Protein AF-A0A345Z5C6-F1 (afdb_monomer_lite)

Secondary structure (DSSP, 8-state):
--------EEEEEETTEEEEEE-TT---HHHHHHHHHHS---HHHHHHHHHHHHHHHHHHHHHHHHHHHHHHHHHHHHHHHHHHHHHHHHHHHHHHHHHHHHHHHHT-

Structure (mmCIF, N/CA/C/O backbone):
data_AF-A0A345Z5C6-F1
#
_entry.id   AF-A0A345Z5C6-F1
#
loop_
_atom_site.group_PDB
_atom_site.id
_atom_site.type_symbol
_atom_site.label_atom_id
_atom_site.label_alt_id
_atom_site.label_comp_id
_atom_site.label_asym_id
_atom_site.label_entity_id
_atom_site.label_seq_id
_atom_site.pdbx_PDB_ins_code
_atom_site.Cartn_x
_atom_site.Cartn_y
_atom_site.Cartn_z
_atom_site.occupancy
_atom_site.B_iso_or_equiv
_atom_site.auth_seq_id
_atom_site.auth_comp_id
_atom_site.auth_asym_id
_atom_site.auth_atom_id
_atom_site.pdbx_PDB_model_num
ATOM 1 N N . MET A 1 1 ? 18.243 -26.784 -0.500 1.00 41.94 1 MET A N 1
ATOM 2 C CA . MET A 1 1 ? 17.375 -26.648 -1.687 1.00 41.94 1 MET A CA 1
ATOM 3 C C . MET A 1 1 ? 17.518 -25.222 -2.172 1.00 41.94 1 MET A C 1
ATOM 5 O O . MET A 1 1 ? 17.190 -24.320 -1.412 1.00 41.94 1 MET A O 1
ATOM 9 N N . GLU A 1 2 ? 18.089 -25.010 -3.357 1.00 40.09 2 GLU A N 1
ATOM 10 C CA . GLU A 1 2 ? 18.079 -23.686 -3.985 1.00 40.09 2 GLU A CA 1
ATOM 11 C C . GLU A 1 2 ? 16.633 -23.342 -4.339 1.00 40.09 2 GLU A C 1
ATOM 13 O O . GLU A 1 2 ? 15.992 -24.038 -5.123 1.00 40.09 2 GLU A O 1
ATOM 18 N N . THR A 1 3 ? 16.090 -22.301 -3.715 1.00 48.94 3 THR A N 1
ATOM 19 C CA . THR A 1 3 ? 14.798 -21.741 -4.096 1.00 48.94 3 THR A CA 1
ATOM 20 C C . THR A 1 3 ? 14.985 -20.986 -5.402 1.00 48.94 3 THR A C 1
ATOM 22 O O . THR A 1 3 ? 15.509 -19.872 -5.431 1.00 48.94 3 THR A O 1
ATOM 25 N N . THR A 1 4 ? 14.601 -21.621 -6.506 1.00 46.75 4 THR A N 1
ATOM 26 C CA . THR A 1 4 ? 14.574 -20.982 -7.820 1.00 46.75 4 THR A CA 1
ATOM 27 C C . THR A 1 4 ? 13.568 -19.836 -7.769 1.00 46.75 4 THR A C 1
ATOM 29 O O . THR A 1 4 ? 12.373 -20.069 -7.626 1.00 46.75 4 THR A O 1
ATOM 32 N N . LYS A 1 5 ? 14.054 -18.594 -7.831 1.00 50.03 5 LYS A N 1
ATOM 33 C CA . LYS A 1 5 ? 13.208 -17.395 -7.885 1.00 50.03 5 LYS A CA 1
ATOM 34 C C . LYS A 1 5 ? 12.907 -17.070 -9.339 1.00 50.03 5 LYS A C 1
ATOM 36 O O . LYS A 1 5 ? 13.836 -16.989 -10.146 1.00 50.03 5 LYS A O 1
ATOM 41 N N . GLN A 1 6 ? 11.636 -16.872 -9.666 1.00 50.00 6 GLN A N 1
ATOM 42 C CA . GLN A 1 6 ? 11.200 -16.587 -11.029 1.00 50.00 6 GLN A CA 1
ATOM 43 C C . GLN A 1 6 ? 10.761 -15.124 -11.152 1.00 50.00 6 GLN A C 1
ATOM 45 O O . GLN A 1 6 ? 10.093 -14.572 -10.279 1.00 50.00 6 GLN A O 1
ATOM 50 N N . ALA A 1 7 ? 11.158 -14.477 -12.248 1.00 54.72 7 ALA A N 1
ATOM 51 C CA . ALA A 1 7 ? 10.646 -13.168 -12.633 1.00 54.72 7 ALA A CA 1
ATOM 52 C C . ALA A 1 7 ? 9.968 -13.295 -13.995 1.00 54.72 7 ALA A C 1
ATOM 54 O O . ALA A 1 7 ? 10.601 -13.717 -14.966 1.00 54.72 7 ALA A O 1
ATOM 55 N N . LEU A 1 8 ? 8.685 -12.938 -14.057 1.00 55.69 8 LEU A N 1
ATOM 56 C CA . LEU A 1 8 ? 7.928 -12.891 -15.300 1.00 55.69 8 LEU A CA 1
ATOM 57 C C . LEU A 1 8 ? 7.910 -11.456 -15.817 1.00 55.69 8 LEU A C 1
ATOM 59 O O . LEU A 1 8 ? 7.347 -10.550 -15.197 1.00 55.69 8 LEU A O 1
ATOM 63 N N . ILE A 1 9 ? 8.532 -11.262 -16.974 1.00 58.62 9 ILE A N 1
ATOM 64 C CA . ILE A 1 9 ? 8.683 -9.952 -17.599 1.00 58.62 9 ILE A CA 1
ATOM 65 C C . ILE A 1 9 ? 7.825 -9.931 -18.851 1.00 58.62 9 ILE A C 1
ATOM 67 O O . ILE A 1 9 ? 8.003 -10.739 -19.761 1.00 58.62 9 ILE A O 1
ATOM 71 N N . LEU A 1 10 ? 6.872 -9.007 -18.866 1.00 59.72 10 LEU A N 1
ATOM 72 C CA . LEU A 1 10 ? 5.923 -8.833 -19.951 1.00 59.72 10 LEU A CA 1
ATOM 73 C C . LEU A 1 10 ? 6.427 -7.710 -20.853 1.00 59.72 10 LEU A C 1
ATOM 75 O O . LEU A 1 10 ? 6.678 -6.598 -20.387 1.00 59.72 10 LEU A O 1
ATOM 79 N N . PHE A 1 11 ? 6.551 -7.999 -22.144 1.00 60.00 11 PHE A N 1
ATOM 80 C CA . PHE A 1 11 ? 6.884 -7.017 -23.169 1.00 60.00 11 PHE A CA 1
ATOM 81 C C . PHE A 1 11 ? 5.632 -6.686 -23.967 1.00 60.00 11 PHE A C 1
ATOM 83 O O . PHE A 1 11 ? 4.889 -7.579 -24.368 1.00 60.00 11 PHE A O 1
ATOM 90 N N . GLY A 1 12 ? 5.414 -5.407 -24.244 1.00 67.38 12 GLY A N 1
ATOM 91 C CA . GLY A 1 12 ? 4.336 -4.998 -25.129 1.00 67.38 12 GLY A CA 1
ATOM 92 C C . GLY A 1 12 ? 4.485 -3.570 -25.601 1.00 67.38 12 GLY A C 1
ATOM 93 O O . GLY A 1 12 ? 5.510 -2.919 -25.401 1.00 67.38 12 GLY A O 1
ATOM 94 N N . VAL A 1 13 ? 3.447 -3.097 -26.276 1.00 63.19 13 VAL A N 1
ATOM 95 C CA . VAL A 1 13 ? 3.402 -1.759 -26.852 1.00 63.19 13 VAL A CA 1
ATOM 96 C C . VAL A 1 13 ? 2.194 -1.045 -26.280 1.00 63.19 13 VAL A C 1
ATOM 98 O O . VAL A 1 13 ? 1.069 -1.518 -26.400 1.00 63.19 13 VAL A O 1
ATOM 101 N N . GLU A 1 14 ? 2.429 0.107 -25.667 1.00 70.50 14 GLU A N 1
ATOM 102 C CA . GLU A 1 14 ? 1.373 1.003 -25.212 1.00 70.50 14 GLU A CA 1
ATOM 103 C C . GLU A 1 14 ? 1.624 2.364 -25.861 1.00 70.50 14 GLU A C 1
ATOM 105 O O . GLU A 1 14 ? 2.726 2.909 -25.774 1.00 70.50 14 GLU A O 1
ATOM 110 N N . ASN A 1 15 ? 0.626 2.907 -26.563 1.00 74.69 15 ASN A N 1
ATOM 111 C CA . ASN A 1 15 ? 0.737 4.184 -27.278 1.00 74.69 15 ASN A CA 1
ATOM 112 C C . ASN A 1 15 ? 1.927 4.247 -28.265 1.00 74.69 15 ASN A C 1
ATOM 114 O O . ASN A 1 15 ? 2.680 5.222 -28.271 1.00 74.69 15 ASN A O 1
ATOM 118 N N . ASN A 1 16 ? 2.126 3.198 -29.075 1.00 65.31 16 ASN A N 1
ATOM 119 C CA . ASN A 1 16 ? 3.254 3.053 -30.014 1.00 65.31 16 ASN A CA 1
ATOM 120 C C . ASN A 1 16 ? 4.650 3.124 -29.372 1.00 65.31 16 ASN A C 1
ATOM 122 O O . ASN A 1 16 ? 5.642 3.377 -30.057 1.00 65.31 16 ASN A O 1
ATOM 126 N N . LYS A 1 17 ? 4.756 2.892 -28.061 1.00 48.72 17 LYS A N 1
ATOM 127 C CA . LYS A 1 17 ? 6.036 2.850 -27.354 1.00 48.72 17 LYS A CA 1
ATOM 128 C C . LYS A 1 17 ? 6.244 1.479 -26.713 1.00 48.72 17 LYS A C 1
ATOM 130 O O . LYS A 1 17 ? 5.308 0.966 -26.096 1.00 48.72 17 LYS A O 1
ATOM 135 N N . PRO A 1 18 ? 7.452 0.894 -26.825 1.00 56.91 18 PRO A N 1
ATOM 136 C CA . PRO A 1 18 ? 7.794 -0.315 -26.092 1.00 56.91 18 PRO A CA 1
ATOM 137 C C . PRO A 1 18 ? 7.631 -0.072 -24.595 1.00 56.91 18 PRO A C 1
ATOM 139 O O . PRO A 1 18 ? 8.158 0.908 -24.057 1.00 56.91 18 PRO A O 1
ATOM 142 N N . LYS A 1 19 ? 6.897 -0.962 -23.936 1.00 60.16 19 LYS A N 1
ATOM 143 C CA . LYS A 1 19 ? 6.667 -0.940 -22.501 1.00 60.16 19 LYS A CA 1
ATOM 144 C C . LYS A 1 19 ? 6.948 -2.318 -21.924 1.00 60.16 19 LYS A C 1
ATOM 146 O O . LYS A 1 19 ? 6.716 -3.345 -22.562 1.00 60.16 19 LYS A O 1
ATOM 151 N N . ILE A 1 20 ? 7.511 -2.304 -20.726 1.00 63.06 20 ILE A N 1
ATOM 152 C CA . ILE A 1 20 ? 7.895 -3.498 -19.988 1.00 63.06 20 ILE A CA 1
ATOM 153 C C . ILE A 1 20 ? 7.159 -3.442 -18.658 1.00 63.06 20 ILE A C 1
ATOM 155 O O . ILE A 1 20 ? 7.181 -2.413 -17.978 1.00 63.06 20 ILE A O 1
ATOM 159 N N . TRP A 1 21 ? 6.508 -4.541 -18.302 1.00 66.44 21 TRP A N 1
ATOM 160 C CA . TRP A 1 21 ? 5.850 -4.710 -17.014 1.00 66.44 21 TRP A CA 1
ATOM 161 C C . TRP A 1 21 ? 6.429 -5.918 -16.292 1.00 66.44 21 TRP A C 1
ATOM 163 O O . TRP A 1 21 ? 6.947 -6.851 -16.909 1.00 66.44 21 TRP A O 1
ATOM 173 N N . LEU A 1 22 ? 6.298 -5.905 -14.972 1.00 61.84 22 LEU A N 1
ATOM 174 C CA . LEU A 1 22 ? 6.477 -7.093 -14.154 1.00 61.84 22 LEU A CA 1
ATOM 175 C C . LEU A 1 22 ? 5.122 -7.724 -13.919 1.00 61.84 22 LEU A C 1
ATOM 177 O O . LEU A 1 22 ? 4.181 -7.021 -13.546 1.00 61.84 22 LEU A O 1
ATOM 181 N N . SER A 1 23 ? 5.035 -9.034 -14.144 1.00 63.88 23 SER A N 1
ATOM 182 C CA . SER A 1 23 ? 3.862 -9.764 -13.686 1.00 63.88 23 SER A CA 1
ATOM 183 C C . SER A 1 23 ? 3.808 -9.698 -12.166 1.00 63.88 23 SER A C 1
ATOM 185 O O . SER A 1 23 ? 4.845 -9.800 -11.501 1.00 63.88 23 SER A O 1
ATOM 187 N N . ASN A 1 24 ? 2.594 -9.585 -11.635 1.00 60.91 24 ASN A N 1
ATOM 188 C CA . ASN A 1 24 ? 2.325 -9.633 -10.199 1.00 60.91 24 ASN A CA 1
ATOM 189 C C . ASN A 1 24 ? 2.773 -10.963 -9.560 1.00 60.91 24 ASN A C 1
ATOM 191 O O . ASN A 1 24 ? 2.898 -11.033 -8.344 1.00 60.91 24 ASN A O 1
ATOM 195 N N . ASP A 1 25 ? 3.073 -11.976 -10.378 1.00 64.75 25 ASP A N 1
ATOM 196 C CA . ASP A 1 25 ? 3.564 -13.297 -9.971 1.00 64.75 25 ASP A CA 1
ATOM 197 C C . ASP A 1 25 ? 5.106 -13.383 -9.862 1.00 64.75 25 ASP A C 1
ATOM 199 O O . ASP A 1 25 ? 5.666 -14.475 -9.895 1.00 64.75 25 ASP A O 1
ATOM 203 N N . SER A 1 26 ? 5.824 -12.251 -9.811 1.00 60.56 26 SER A N 1
ATOM 204 C CA . SER A 1 26 ? 7.302 -12.219 -9.783 1.00 60.56 26 SER A CA 1
ATOM 205 C C . SER A 1 26 ? 7.874 -12.026 -8.374 1.00 60.56 26 SER A C 1
ATOM 207 O O . SER A 1 26 ? 7.415 -11.160 -7.632 1.00 60.56 26 SER A O 1
ATOM 209 N N . ASP A 1 27 ? 8.951 -12.752 -8.042 1.00 58.25 27 ASP A N 1
ATOM 210 C CA . ASP A 1 27 ? 9.389 -12.914 -6.645 1.00 58.25 27 ASP A CA 1
ATOM 211 C C . ASP A 1 27 ? 10.237 -11.783 -6.018 1.00 58.25 27 ASP A C 1
ATOM 213 O O . ASP A 1 27 ? 10.208 -11.654 -4.796 1.00 58.25 27 ASP A O 1
ATOM 217 N N . SER A 1 28 ? 11.016 -10.953 -6.738 1.00 55.88 28 SER A N 1
ATOM 218 C CA . SER A 1 28 ? 11.650 -9.752 -6.128 1.00 55.88 28 SER A CA 1
ATOM 219 C C . SER A 1 28 ? 12.409 -8.827 -7.098 1.00 55.88 28 SER A C 1
ATOM 221 O O . SER A 1 28 ? 12.825 -9.215 -8.192 1.00 55.88 28 SER A O 1
ATOM 223 N N . ASN A 1 29 ? 12.699 -7.610 -6.609 1.00 53.25 29 ASN A N 1
ATOM 224 C CA . ASN A 1 29 ? 13.508 -6.550 -7.232 1.00 53.25 29 ASN A CA 1
ATOM 225 C C . ASN A 1 29 ? 14.905 -6.978 -7.736 1.00 53.25 29 ASN A C 1
ATOM 227 O O . ASN A 1 29 ? 15.464 -6.362 -8.643 1.00 53.25 29 ASN A O 1
ATOM 231 N N . THR A 1 30 ? 15.496 -8.021 -7.152 1.00 56.06 30 THR A N 1
ATOM 232 C CA . THR A 1 30 ? 16.881 -8.437 -7.431 1.00 56.06 30 THR A CA 1
ATOM 233 C C . THR A 1 30 ? 17.015 -9.124 -8.796 1.00 56.06 30 THR A C 1
ATOM 235 O O . THR A 1 30 ? 18.036 -8.984 -9.467 1.00 56.06 30 THR A O 1
ATOM 238 N N . ALA A 1 31 ? 15.965 -9.812 -9.255 1.00 53.16 31 ALA A N 1
ATOM 239 C CA . ALA A 1 31 ? 15.950 -10.494 -10.551 1.00 53.16 31 ALA A CA 1
ATOM 240 C C . ALA A 1 31 ? 15.817 -9.518 -11.737 1.00 53.16 31 ALA A C 1
ATOM 242 O O . ALA A 1 31 ? 16.371 -9.756 -12.810 1.00 53.16 31 ALA A O 1
ATOM 243 N N . ILE A 1 32 ? 15.146 -8.382 -11.523 1.00 53.84 32 ILE A N 1
ATOM 244 C CA . ILE A 1 32 ? 14.991 -7.302 -12.509 1.00 53.84 32 ILE A CA 1
ATOM 245 C C . ILE A 1 32 ? 16.352 -6.695 -12.859 1.00 53.84 32 ILE A C 1
ATOM 247 O O . ILE A 1 32 ? 16.679 -6.540 -14.035 1.00 53.84 32 ILE A O 1
ATOM 251 N N . MET A 1 33 ? 17.164 -6.390 -11.841 1.00 55.06 33 MET A N 1
ATOM 252 C CA . MET A 1 33 ? 18.493 -5.798 -12.032 1.00 55.06 33 MET A CA 1
ATOM 253 C C . MET A 1 33 ? 19.434 -6.740 -12.794 1.00 55.06 33 MET A C 1
ATOM 255 O O . MET A 1 33 ? 20.098 -6.308 -13.733 1.00 55.06 33 MET A O 1
ATOM 259 N N . SER A 1 34 ? 19.399 -8.041 -12.483 1.00 56.47 34 SER A N 1
ATOM 260 C CA . SER A 1 34 ? 20.167 -9.062 -13.211 1.00 56.47 34 SER A CA 1
ATOM 261 C C . SER A 1 34 ? 19.796 -9.149 -14.702 1.00 56.47 34 SER A C 1
ATOM 263 O O . SER A 1 34 ? 20.661 -9.389 -15.546 1.00 56.47 34 SER A O 1
ATOM 265 N N . LEU A 1 35 ? 18.526 -8.932 -15.064 1.00 54.91 35 LEU A N 1
ATOM 266 C CA . LEU A 1 35 ? 18.107 -8.908 -16.468 1.00 54.91 35 LEU A CA 1
ATOM 267 C C . LEU A 1 35 ? 18.578 -7.634 -17.190 1.00 54.91 35 LEU A C 1
ATOM 269 O O . LEU A 1 35 ? 19.0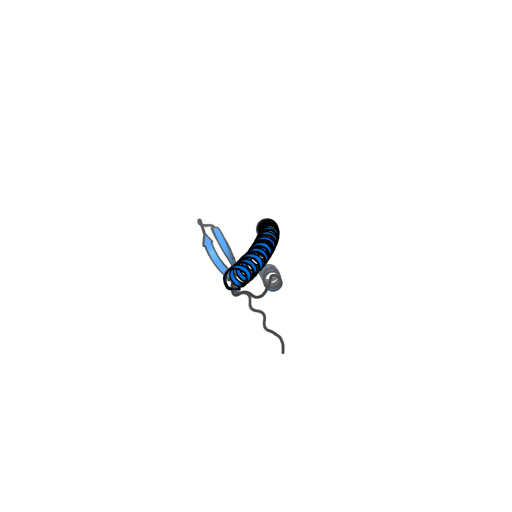41 -7.717 -18.326 1.00 54.91 35 LEU A O 1
ATOM 273 N N . PHE A 1 36 ? 18.496 -6.463 -16.552 1.00 55.03 36 PHE A N 1
ATOM 274 C CA . PHE A 1 36 ? 18.992 -5.209 -17.138 1.00 55.03 36 PHE A CA 1
ATOM 275 C C . PHE A 1 36 ? 20.498 -5.237 -17.427 1.00 55.03 36 PHE A C 1
ATOM 277 O O . PHE A 1 36 ? 20.958 -4.587 -18.367 1.00 55.03 36 PHE A O 1
ATOM 284 N N . GLU A 1 37 ? 21.262 -6.000 -16.646 1.00 56.31 37 GLU A N 1
ATOM 285 C CA . GLU A 1 37 ? 22.679 -6.259 -16.904 1.00 56.31 37 GLU A CA 1
ATOM 286 C C . GLU A 1 37 ? 22.895 -7.169 -18.121 1.00 56.31 37 GLU A C 1
ATOM 288 O O . GLU A 1 37 ? 23.817 -6.927 -18.899 1.00 56.31 37 GLU A O 1
ATOM 293 N N . LYS A 1 38 ? 22.020 -8.166 -18.325 1.00 53.00 38 LYS A N 1
ATOM 294 C CA . LYS A 1 38 ? 22.057 -9.101 -19.467 1.00 53.00 38 LYS A CA 1
ATOM 295 C C . LYS A 1 38 ? 21.530 -8.507 -20.772 1.00 53.00 38 LYS A C 1
ATOM 297 O O . LYS A 1 38 ? 21.922 -8.952 -21.848 1.00 53.00 38 LYS A O 1
ATOM 302 N N . LEU A 1 39 ? 20.638 -7.523 -20.701 1.00 50.09 39 LEU A N 1
ATOM 303 C CA . LEU A 1 39 ? 20.185 -6.795 -21.876 1.00 50.09 39 LEU A CA 1
ATOM 304 C C . LEU A 1 39 ? 21.301 -5.843 -22.325 1.00 50.09 39 LEU A C 1
ATOM 306 O O . LEU A 1 39 ? 21.731 -4.956 -21.583 1.00 50.09 39 LEU A O 1
ATOM 310 N N . ASN A 1 40 ? 21.760 -6.020 -23.566 1.00 55.44 40 ASN A N 1
ATOM 311 C CA . ASN A 1 40 ? 22.825 -5.236 -24.201 1.00 55.44 40 ASN A CA 1
ATOM 312 C C . ASN A 1 40 ? 22.334 -3.826 -24.604 1.00 55.44 40 ASN A C 1
ATOM 314 O O . ASN A 1 40 ? 22.526 -3.364 -25.724 1.00 55.44 40 ASN A O 1
ATOM 318 N N . LEU A 1 41 ? 21.613 -3.177 -23.689 1.00 60.00 41 LEU A N 1
ATOM 319 C CA . LEU A 1 4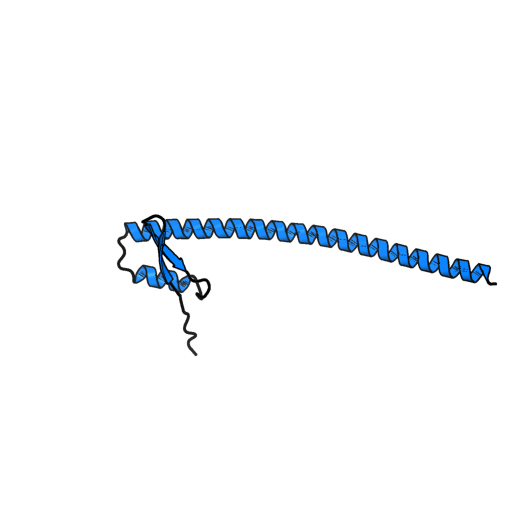1 ? 21.031 -1.852 -23.835 1.00 60.00 41 LEU A CA 1
ATOM 320 C C . LEU A 1 41 ? 22.140 -0.811 -23.849 1.00 60.00 41 LEU A C 1
ATOM 322 O O . LEU A 1 41 ? 23.085 -0.877 -23.052 1.00 60.00 41 LEU A O 1
ATOM 326 N N . SER A 1 42 ? 21.980 0.189 -24.706 1.00 61.47 42 SER A N 1
ATOM 327 C CA . SER A 1 42 ? 22.862 1.347 -24.707 1.00 61.47 42 SER A CA 1
ATOM 328 C C 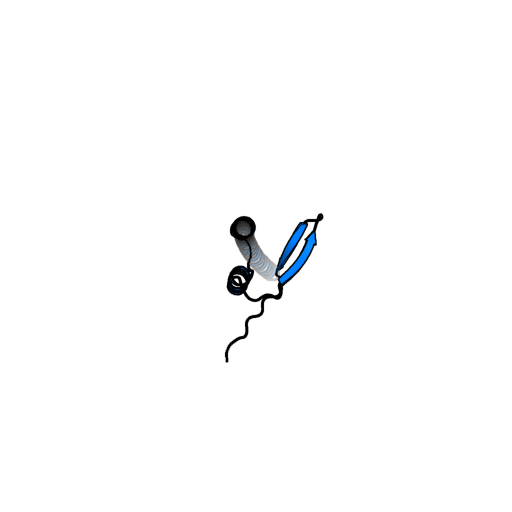. SER A 1 42 ? 22.822 2.060 -23.349 1.00 61.47 42 SER A C 1
ATOM 330 O O . SER A 1 42 ? 21.847 1.987 -22.593 1.00 61.47 42 SER A O 1
ATOM 332 N N . ILE A 1 43 ? 23.888 2.796 -23.027 1.00 63.69 43 ILE A N 1
ATOM 333 C CA . ILE A 1 43 ? 23.991 3.565 -21.775 1.00 63.69 43 ILE A CA 1
ATOM 334 C C . ILE A 1 43 ? 22.801 4.531 -21.620 1.00 63.69 43 ILE A C 1
ATOM 336 O O . ILE A 1 43 ? 22.265 4.676 -20.521 1.00 63.69 43 ILE A O 1
ATOM 340 N N . ALA A 1 44 ? 22.336 5.127 -22.722 1.00 69.38 44 ALA A N 1
ATOM 341 C CA . ALA A 1 44 ? 21.181 6.022 -22.736 1.00 69.38 44 ALA A CA 1
ATOM 342 C C . ALA A 1 44 ? 19.876 5.305 -22.351 1.00 69.38 44 ALA A C 1
ATOM 344 O O . ALA A 1 44 ? 19.068 5.838 -21.587 1.00 69.38 44 ALA A O 1
ATOM 345 N N . GLU A 1 45 ? 19.678 4.075 -22.826 1.00 59.56 45 GLU A N 1
ATOM 346 C CA . GLU A 1 45 ? 18.509 3.267 -22.481 1.00 59.56 45 GLU A CA 1
ATOM 347 C C . GLU A 1 45 ? 18.560 2.825 -21.019 1.00 59.56 45 GLU A C 1
ATOM 349 O O . GLU A 1 45 ? 17.576 3.002 -20.303 1.00 59.56 45 GLU A O 1
ATOM 354 N N . LYS A 1 46 ? 19.716 2.355 -20.530 1.00 60.72 46 LYS A N 1
ATOM 355 C CA . LYS A 1 46 ? 19.904 1.997 -19.111 1.00 60.72 46 LYS A CA 1
ATOM 356 C C . LYS A 1 46 ? 19.626 3.181 -18.180 1.00 60.72 46 LYS A C 1
ATOM 358 O O . LYS A 1 46 ? 18.939 3.028 -17.172 1.00 60.72 46 LYS A O 1
ATOM 363 N N . GLN A 1 47 ? 20.092 4.381 -18.530 1.00 69.69 47 GLN A N 1
ATOM 364 C CA . GLN A 1 47 ? 19.814 5.603 -17.767 1.00 69.69 47 GLN A CA 1
ATOM 365 C C . GLN A 1 47 ? 18.331 5.990 -17.796 1.00 69.69 47 GLN A C 1
ATOM 367 O O . GLN A 1 47 ? 17.771 6.370 -16.764 1.00 69.69 47 GLN A O 1
ATOM 372 N N . ARG A 1 48 ? 17.673 5.867 -18.955 1.00 73.00 48 ARG A N 1
ATOM 373 C CA . ARG A 1 48 ? 16.235 6.125 -19.083 1.00 73.00 48 ARG A CA 1
ATOM 374 C C . ARG A 1 48 ? 15.418 5.148 -18.234 1.00 73.00 48 ARG A C 1
ATOM 376 O O . ARG A 1 48 ? 14.544 5.598 -17.495 1.00 73.00 48 ARG A O 1
ATOM 383 N N . TYR A 1 49 ? 15.738 3.855 -18.276 1.00 64.69 49 TYR A N 1
ATOM 384 C CA . TYR A 1 49 ? 15.066 2.837 -17.467 1.00 64.69 49 TYR A CA 1
ATOM 385 C C . TYR A 1 49 ? 15.284 3.049 -15.970 1.00 64.69 49 TYR A C 1
ATOM 387 O O . TYR A 1 49 ? 14.312 3.042 -15.220 1.00 64.69 49 TYR A O 1
ATOM 395 N N . ASN A 1 50 ? 16.511 3.346 -15.533 1.00 67.94 50 ASN A N 1
ATOM 396 C CA . ASN A 1 50 ? 16.779 3.671 -14.129 1.00 67.94 50 ASN A CA 1
ATOM 397 C C . ASN A 1 50 ? 15.977 4.892 -13.655 1.00 67.94 50 ASN A C 1
ATOM 399 O O . ASN A 1 50 ? 15.428 4.891 -12.553 1.00 67.94 50 ASN A O 1
ATOM 403 N N . LYS A 1 51 ? 15.844 5.924 -14.496 1.00 74.12 51 LYS A N 1
ATOM 404 C CA . LYS A 1 51 ? 15.049 7.115 -14.172 1.00 74.12 51 LYS A CA 1
ATOM 405 C C . LYS A 1 51 ? 13.552 6.811 -14.071 1.00 74.12 51 LYS A C 1
ATOM 407 O O . LYS A 1 51 ? 12.886 7.361 -13.195 1.00 74.12 51 LYS A O 1
ATOM 412 N N . GLU A 1 52 ? 13.012 5.970 -14.951 1.00 70.38 52 GLU A N 1
ATOM 413 C CA . GLU A 1 52 ? 11.604 5.556 -14.892 1.00 70.38 52 GLU A CA 1
ATOM 414 C C . GLU A 1 52 ? 11.327 4.631 -13.699 1.00 70.38 52 GLU A C 1
ATOM 416 O O . GLU A 1 52 ? 10.370 4.872 -12.961 1.00 70.38 52 GLU A O 1
ATOM 421 N N . ALA A 1 53 ? 12.209 3.666 -13.427 1.00 63.62 53 ALA A N 1
ATOM 422 C CA . ALA A 1 53 ? 12.127 2.796 -12.256 1.00 63.62 53 ALA A CA 1
ATOM 423 C C . ALA A 1 53 ? 12.153 3.603 -10.948 1.00 63.62 53 ALA A C 1
ATOM 425 O O . ALA A 1 53 ? 11.299 3.418 -10.085 1.00 63.62 53 ALA A O 1
ATOM 426 N N . HIS A 1 54 ? 13.060 4.575 -10.820 1.00 65.88 54 HIS A N 1
ATOM 427 C CA . HIS A 1 54 ? 13.157 5.395 -9.612 1.00 65.88 54 HIS A CA 1
ATOM 428 C C . HIS A 1 54 ? 11.924 6.296 -9.399 1.00 65.88 54 HIS A C 1
ATOM 430 O O . HIS A 1 54 ? 11.498 6.518 -8.266 1.00 65.88 54 HIS A O 1
ATOM 436 N N . LYS A 1 55 ? 11.303 6.788 -10.483 1.00 70.81 55 LYS A N 1
ATOM 437 C CA . LYS A 1 55 ? 10.028 7.523 -10.407 1.00 70.81 55 LYS A CA 1
ATOM 438 C C . LYS A 1 55 ? 8.877 6.632 -9.944 1.00 70.81 55 LYS A C 1
ATOM 440 O O . LYS A 1 55 ? 8.071 7.077 -9.130 1.00 70.81 55 LYS A O 1
ATOM 445 N N . LEU A 1 56 ? 8.801 5.402 -10.452 1.00 64.12 56 LEU A N 1
ATOM 446 C CA . LEU A 1 56 ? 7.788 4.428 -10.043 1.00 64.12 56 LEU A CA 1
ATOM 447 C C . LEU A 1 56 ? 7.927 4.076 -8.560 1.00 64.12 56 LEU A C 1
ATOM 449 O O . LEU A 1 56 ? 6.932 4.123 -7.840 1.00 64.12 56 LEU A O 1
ATOM 453 N N . VAL A 1 57 ? 9.155 3.821 -8.094 1.00 60.81 57 VAL A N 1
ATOM 454 C CA . VAL A 1 57 ? 9.445 3.529 -6.681 1.00 60.81 57 VAL A CA 1
ATOM 455 C C . VAL A 1 57 ? 9.027 4.692 -5.780 1.00 60.81 57 VAL A C 1
ATOM 457 O O . VAL A 1 57 ? 8.230 4.481 -4.872 1.00 60.81 57 VAL A O 1
ATOM 460 N N . LYS A 1 58 ? 9.441 5.933 -6.078 1.00 61.88 58 LYS A N 1
ATOM 461 C CA . LYS A 1 58 ? 9.020 7.113 -5.294 1.00 61.88 58 LYS A CA 1
ATOM 462 C C . LYS A 1 58 ? 7.505 7.319 -5.288 1.00 61.88 58 LYS A C 1
ATOM 464 O O . LYS A 1 58 ? 6.928 7.696 -4.270 1.00 61.88 58 LYS A O 1
ATOM 469 N N . GLY A 1 59 ? 6.847 7.084 -6.424 1.00 59.28 59 GLY A N 1
ATOM 470 C CA . GLY A 1 59 ? 5.390 7.165 -6.520 1.00 59.28 59 GLY A CA 1
ATOM 471 C C . GLY A 1 59 ? 4.683 6.106 -5.670 1.00 59.28 59 GLY A C 1
ATOM 472 O O . GLY A 1 59 ? 3.622 6.381 -5.110 1.00 59.28 59 GLY A O 1
ATOM 473 N N . PHE A 1 60 ? 5.270 4.914 -5.550 1.00 56.44 60 PHE A N 1
ATOM 474 C CA . PHE A 1 60 ? 4.759 3.841 -4.704 1.00 56.44 60 PHE A CA 1
ATOM 475 C C . PHE A 1 60 ? 4.997 4.127 -3.217 1.00 56.44 60 PHE A C 1
ATOM 477 O O . PHE A 1 60 ? 4.051 4.052 -2.439 1.00 56.44 60 PHE A O 1
ATOM 484 N N . GLU A 1 61 ? 6.205 4.555 -2.835 1.00 57.66 61 GLU A N 1
ATOM 485 C CA . GLU A 1 61 ? 6.535 4.979 -1.465 1.00 57.66 61 GLU A CA 1
ATOM 486 C C . GLU A 1 61 ? 5.572 6.062 -0.965 1.00 57.66 61 GLU A C 1
ATOM 488 O O . GLU A 1 61 ? 5.017 5.940 0.124 1.00 57.66 61 GLU A O 1
ATOM 493 N N . PHE A 1 62 ? 5.275 7.070 -1.793 1.00 59.59 62 PHE A N 1
ATOM 494 C CA . PHE A 1 62 ? 4.330 8.127 -1.430 1.00 59.59 62 PHE A CA 1
ATOM 495 C C . PHE A 1 62 ? 2.905 7.599 -1.193 1.00 59.59 62 PHE A C 1
ATOM 497 O O . PHE A 1 62 ? 2.239 8.002 -0.238 1.00 59.59 62 PHE A O 1
ATOM 504 N N . LYS A 1 63 ? 2.428 6.674 -2.039 1.00 62.12 63 LYS A N 1
ATOM 505 C CA . LYS A 1 63 ? 1.109 6.041 -1.865 1.00 62.12 63 LYS A CA 1
ATOM 506 C C . LYS A 1 63 ? 1.056 5.183 -0.602 1.00 62.12 63 LYS A C 1
ATOM 508 O O . LYS A 1 63 ? 0.059 5.239 0.112 1.00 62.12 63 LYS A O 1
ATOM 513 N N . VAL A 1 64 ? 2.119 4.434 -0.311 1.00 60.47 64 VAL A N 1
ATOM 514 C CA . VAL A 1 64 ? 2.227 3.615 0.904 1.00 60.47 64 VAL A CA 1
ATOM 515 C C . VAL A 1 64 ? 2.266 4.498 2.151 1.00 60.47 64 VAL A C 1
ATOM 517 O O . VAL A 1 64 ? 1.531 4.220 3.093 1.00 60.47 64 VAL A O 1
ATOM 520 N N . SER A 1 65 ? 3.022 5.602 2.155 1.00 63.84 65 SER A N 1
ATOM 521 C CA . SER A 1 65 ? 3.030 6.547 3.281 1.00 63.84 65 SER A CA 1
ATOM 522 C C . SER A 1 65 ? 1.664 7.188 3.519 1.00 63.84 65 SER A C 1
ATOM 524 O O . SER A 1 65 ? 1.233 7.283 4.666 1.00 63.84 65 SER A O 1
ATOM 526 N N . LYS A 1 66 ? 0.952 7.589 2.457 1.00 72.69 66 LYS A N 1
ATOM 527 C CA . LYS A 1 66 ? -0.401 8.145 2.593 1.00 72.69 66 LYS A CA 1
ATOM 528 C C . LYS A 1 66 ? -1.385 7.108 3.146 1.00 72.69 66 LYS A C 1
ATOM 530 O O . LYS A 1 66 ? -2.106 7.406 4.091 1.00 72.69 66 LYS A O 1
ATOM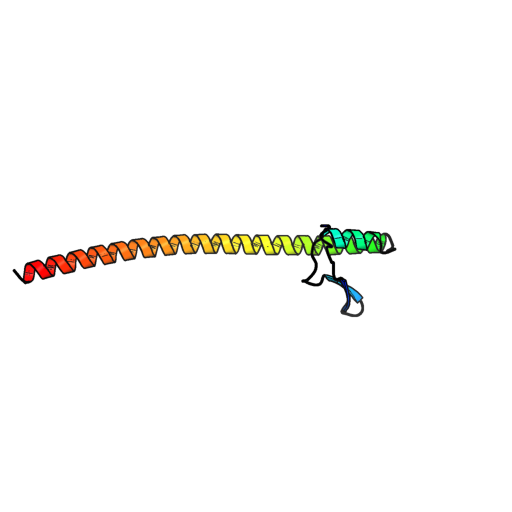 535 N N . CYS A 1 67 ? -1.349 5.887 2.616 1.00 74.19 67 CYS A N 1
ATOM 536 C CA . CYS A 1 67 ? -2.154 4.769 3.110 1.00 74.19 67 CYS A CA 1
ATOM 537 C C . CYS A 1 67 ? -1.845 4.458 4.586 1.00 7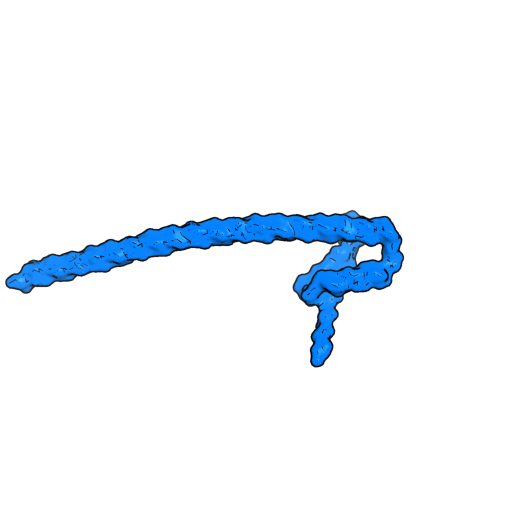4.19 67 CYS A C 1
ATOM 539 O O . CYS A 1 67 ? -2.755 4.287 5.389 1.00 74.19 67 CYS A O 1
ATOM 541 N N . SER A 1 68 ? -0.567 4.466 4.977 1.00 76.00 68 SER A N 1
ATOM 542 C CA . SER A 1 68 ? -0.153 4.257 6.369 1.00 76.00 68 SER A CA 1
ATOM 543 C C . SER A 1 68 ? -0.712 5.328 7.307 1.00 76.00 68 SER A C 1
ATOM 545 O O . SER A 1 68 ? -1.169 4.994 8.397 1.00 76.00 68 SER A O 1
ATOM 547 N N . ALA A 1 69 ? -0.701 6.599 6.894 1.00 78.88 69 ALA A N 1
ATOM 548 C CA . ALA A 1 69 ? -1.259 7.691 7.688 1.00 78.88 69 ALA A CA 1
ATOM 549 C C . ALA A 1 69 ? -2.789 7.580 7.827 1.00 78.88 69 ALA A C 1
ATOM 551 O O . ALA A 1 69 ? -3.327 7.788 8.913 1.00 78.88 69 ALA A O 1
ATOM 552 N N . GLU A 1 70 ? -3.485 7.202 6.750 1.00 83.81 70 GLU A N 1
ATOM 553 C CA . GLU A 1 70 ? -4.934 6.962 6.763 1.00 83.81 70 GLU A CA 1
ATOM 554 C C . GLU A 1 70 ? -5.306 5.780 7.677 1.00 83.81 70 GLU A C 1
ATOM 556 O O . GLU A 1 70 ? -6.248 5.884 8.463 1.00 83.81 70 GLU A O 1
ATOM 561 N N . ILE A 1 71 ? -4.530 4.688 7.649 1.00 82.50 71 ILE A N 1
ATOM 562 C CA . ILE A 1 71 ? -4.707 3.541 8.553 1.00 82.50 71 ILE A CA 1
ATOM 563 C C . ILE A 1 71 ? -4.479 3.952 10.012 1.00 82.50 71 ILE A C 1
ATOM 565 O O . ILE A 1 71 ? -5.290 3.614 10.874 1.00 82.50 71 ILE A O 1
ATOM 569 N N . GLU A 1 72 ? -3.407 4.693 10.306 1.00 85.19 72 GLU A N 1
ATOM 570 C CA . GLU A 1 72 ? -3.116 5.156 11.668 1.00 85.19 72 GLU A CA 1
ATOM 571 C C . GLU A 1 72 ? -4.236 6.067 12.200 1.00 85.19 72 GLU A C 1
ATOM 573 O O . GLU A 1 72 ? -4.641 5.966 13.362 1.00 85.19 72 GLU A O 1
ATOM 578 N N . GLN A 1 73 ? -4.785 6.932 11.345 1.00 87.31 73 GLN A N 1
ATOM 579 C CA . GLN A 1 73 ? -5.907 7.790 11.706 1.00 87.31 73 GLN A CA 1
ATOM 580 C C . GLN A 1 73 ? -7.187 6.984 11.971 1.00 87.31 73 GLN A C 1
ATOM 582 O O . GLN A 1 73 ? -7.813 7.173 13.017 1.00 87.31 73 GLN A O 1
ATOM 587 N N . ALA A 1 74 ? -7.526 6.025 11.106 1.00 85.81 74 ALA A N 1
ATOM 588 C CA . ALA A 1 74 ? -8.671 5.138 11.312 1.00 85.81 74 ALA A CA 1
ATOM 589 C C . ALA A 1 74 ? -8.544 4.313 12.609 1.00 85.81 74 ALA A C 1
ATOM 591 O O . ALA A 1 74 ? -9.520 4.134 13.341 1.00 85.81 74 ALA A O 1
ATOM 592 N N . GLN A 1 75 ? -7.334 3.859 12.951 1.00 87.19 75 GLN A N 1
ATOM 593 C CA . GLN A 1 75 ? -7.067 3.157 14.211 1.00 87.19 75 GLN A CA 1
ATOM 594 C C . GLN A 1 75 ? -7.297 4.051 15.438 1.00 87.19 75 GLN A C 1
ATOM 596 O O . GLN A 1 75 ? -7.890 3.603 16.424 1.00 87.19 75 GLN A O 1
ATOM 601 N N . LYS A 1 76 ? -6.876 5.323 15.386 1.00 91.19 76 LYS A N 1
ATOM 602 C CA . LYS A 1 76 ? -7.135 6.298 16.462 1.00 91.19 76 LYS A CA 1
ATOM 603 C C . LYS A 1 76 ? -8.632 6.547 16.643 1.00 91.19 76 LYS A C 1
ATOM 605 O O . LYS A 1 76 ? -9.116 6.553 17.776 1.00 91.19 76 LYS A O 1
ATOM 610 N N . GLU A 1 77 ? -9.374 6.698 15.549 1.00 93.38 77 GLU A N 1
ATOM 611 C CA . GLU A 1 77 ? -10.830 6.878 15.580 1.00 93.38 77 GLU A CA 1
ATOM 612 C C . GLU A 1 77 ? -11.546 5.650 16.162 1.00 93.38 77 GLU A C 1
ATOM 614 O O . GLU A 1 77 ? -12.382 5.792 17.061 1.00 93.38 77 GLU A O 1
ATOM 619 N N . MET A 1 78 ? -11.156 4.438 15.749 1.00 91.75 78 MET A N 1
ATOM 620 C CA . MET A 1 78 ? -11.665 3.193 16.335 1.00 91.75 78 MET A CA 1
ATOM 621 C C . MET A 1 78 ? -11.395 3.099 17.839 1.00 91.75 78 MET A C 1
ATOM 623 O O . MET A 1 78 ? -12.281 2.707 18.597 1.00 91.75 78 MET A O 1
ATOM 627 N N . ALA A 1 79 ? -10.201 3.479 18.299 1.00 92.38 7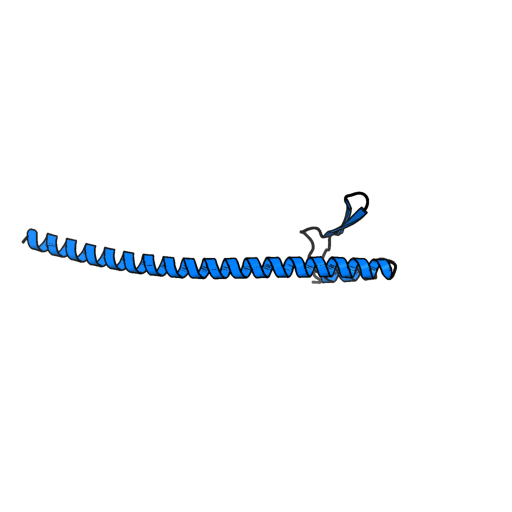9 ALA A N 1
ATOM 628 C CA . ALA A 1 79 ? -9.866 3.444 19.722 1.00 92.38 79 ALA A CA 1
ATOM 629 C C . ALA A 1 79 ? -10.751 4.394 20.552 1.00 92.38 79 ALA A C 1
ATOM 631 O O . ALA A 1 79 ? -11.169 4.050 21.661 1.00 92.38 79 ALA A O 1
ATOM 632 N N . ILE A 1 80 ? -11.075 5.575 20.013 1.00 94.75 80 ILE A N 1
ATOM 633 C CA . ILE A 1 80 ? -11.998 6.527 20.648 1.00 94.75 80 ILE A CA 1
ATOM 634 C C . ILE A 1 80 ? -13.415 5.946 20.701 1.00 94.75 80 ILE A C 1
ATOM 636 O O . ILE A 1 80 ? -14.067 6.014 21.745 1.00 94.75 80 ILE A O 1
ATOM 640 N N . LEU A 1 81 ? -13.887 5.358 19.600 1.00 94.31 81 LEU A N 1
ATOM 641 C CA . LEU A 1 81 ? -15.206 4.726 19.531 1.00 94.31 81 LEU A CA 1
ATOM 642 C C . LEU A 1 81 ? -15.333 3.558 20.517 1.00 94.31 81 LEU A C 1
ATOM 644 O O . LEU A 1 81 ? -16.313 3.498 21.256 1.00 94.31 81 LEU A O 1
ATOM 648 N N . HIS A 1 82 ? -14.324 2.689 20.612 1.00 93.38 82 HIS A N 1
ATOM 649 C CA . HIS A 1 82 ? -14.305 1.601 21.593 1.00 93.38 82 HIS A CA 1
ATOM 650 C C . HIS A 1 82 ? -14.390 2.107 23.034 1.00 93.38 82 HIS A C 1
ATOM 652 O O . HIS A 1 82 ? -15.173 1.573 23.819 1.00 93.38 82 HIS A O 1
ATOM 658 N N . LYS A 1 83 ? -13.655 3.172 23.384 1.00 95.38 83 LYS A N 1
ATOM 659 C CA . LYS A 1 83 ? -13.764 3.782 24.719 1.00 95.38 83 LYS A CA 1
ATOM 660 C C . LYS A 1 83 ? -15.173 4.308 24.998 1.00 95.38 83 LYS A C 1
ATOM 662 O O . LYS A 1 83 ? -15.685 4.101 26.094 1.00 95.38 83 LYS A O 1
ATOM 667 N N . LYS A 1 84 ? -15.819 4.952 24.019 1.00 95.62 84 LYS A N 1
ATOM 668 C CA . LYS A 1 84 ? -17.205 5.433 24.165 1.00 95.62 84 LYS A CA 1
ATOM 669 C C . LYS A 1 84 ? -18.187 4.284 24.393 1.00 95.62 84 LYS A C 1
ATOM 671 O O . LYS A 1 84 ? -18.990 4.364 25.317 1.00 95.62 84 LYS A O 1
ATOM 676 N N . ILE A 1 85 ? -18.079 3.209 23.611 1.00 95.56 85 ILE A N 1
ATOM 677 C CA . ILE A 1 85 ? -18.916 2.009 23.770 1.00 95.56 85 ILE A CA 1
ATOM 678 C C . ILE A 1 85 ? -18.719 1.393 25.158 1.00 95.56 85 ILE A C 1
ATOM 680 O O . ILE A 1 85 ? -19.689 1.014 25.809 1.00 95.56 85 ILE A O 1
ATOM 684 N N . GLN A 1 86 ? -17.478 1.325 25.646 1.00 95.25 86 GLN A N 1
ATOM 685 C CA . GLN A 1 86 ? -17.191 0.792 26.976 1.00 95.25 86 GLN A CA 1
ATOM 686 C C . GLN A 1 86 ? -17.862 1.615 28.087 1.00 95.25 86 GLN A C 1
ATOM 688 O O . GLN A 1 86 ? -18.461 1.034 28.990 1.00 95.25 86 GLN A O 1
ATOM 693 N N . ILE A 1 87 ? -17.805 2.949 28.003 1.00 96.12 87 ILE A N 1
ATOM 694 C CA . ILE A 1 87 ? -18.470 3.845 28.963 1.00 96.12 87 ILE A CA 1
ATOM 695 C C . ILE A 1 87 ? -19.988 3.635 28.929 1.00 96.12 87 ILE A C 1
ATOM 697 O O . ILE A 1 87 ? -20.596 3.414 29.973 1.00 96.12 87 ILE A O 1
ATOM 701 N N . GLN A 1 88 ? -20.587 3.620 27.736 1.00 94.56 88 GLN A N 1
ATOM 702 C CA . GLN A 1 88 ? -22.029 3.410 27.574 1.00 94.56 88 GLN A CA 1
ATOM 703 C C . GLN A 1 88 ? -22.482 2.046 28.110 1.00 94.56 88 GLN A C 1
ATOM 705 O O . GLN A 1 88 ? -23.506 1.951 28.781 1.00 94.56 88 GLN A O 1
ATOM 710 N N . ASN A 1 89 ? -21.704 0.986 27.881 1.00 95.12 89 ASN A N 1
ATOM 711 C CA . ASN A 1 89 ? -21.999 -0.335 28.435 1.00 95.12 89 ASN A CA 1
ATOM 712 C C . ASN A 1 89 ? -21.941 -0.342 29.969 1.00 95.12 89 ASN A C 1
ATOM 714 O O . ASN A 1 89 ? -22.786 -0.967 30.612 1.00 95.12 89 ASN A O 1
ATOM 718 N N . GLN A 1 90 ? -20.988 0.380 30.564 1.00 94.81 90 GLN A N 1
ATOM 719 C CA . GLN A 1 90 ? -20.896 0.528 32.016 1.00 94.81 90 GLN A CA 1
ATOM 720 C C . GLN A 1 90 ? -22.122 1.263 32.585 1.00 94.81 90 GLN A C 1
ATOM 722 O O . GLN A 1 90 ? -22.673 0.851 33.607 1.00 94.81 90 GLN A O 1
ATOM 727 N N . GLU A 1 91 ? -22.576 2.325 31.916 1.00 95.19 91 GLU A N 1
ATOM 728 C CA . GLU A 1 91 ? -23.787 3.067 32.287 1.00 95.19 91 GLU A CA 1
ATOM 729 C C . GLU A 1 91 ? -25.039 2.190 32.197 1.00 95.19 91 GLU A C 1
ATOM 731 O O . GLU A 1 91 ? -25.842 2.172 33.131 1.00 95.19 91 GLU A O 1
ATOM 736 N N . ILE A 1 92 ? -25.178 1.404 31.125 1.00 95.19 92 ILE A N 1
ATOM 737 C CA . ILE A 1 92 ? -26.286 0.457 30.952 1.00 95.19 92 ILE A CA 1
ATOM 738 C C . ILE A 1 92 ? -26.313 -0.568 32.091 1.00 95.19 92 ILE A C 1
ATOM 740 O O . ILE A 1 92 ? -27.373 -0.810 32.668 1.00 95.19 92 ILE A O 1
ATOM 744 N N . GLU A 1 93 ? -25.173 -1.158 32.451 1.00 94.62 93 GLU A N 1
ATOM 745 C CA . GLU A 1 93 ? -25.106 -2.117 33.560 1.00 94.62 93 GLU A CA 1
ATOM 746 C C . GLU A 1 93 ? -25.449 -1.477 34.910 1.00 94.62 93 GLU A C 1
ATOM 748 O O . GLU A 1 93 ? -26.162 -2.071 35.724 1.00 94.62 93 GLU A O 1
ATOM 753 N N . ASN A 1 94 ? -25.014 -0.238 35.142 1.00 94.38 94 ASN A N 1
ATOM 754 C CA . ASN A 1 94 ? -25.390 0.502 36.345 1.00 94.38 94 ASN A CA 1
ATOM 755 C C . ASN A 1 94 ? -26.904 0.768 36.396 1.00 94.38 94 ASN A C 1
ATOM 757 O O . ASN A 1 94 ? -27.534 0.531 37.429 1.00 94.38 94 ASN A O 1
ATOM 761 N N . LEU A 1 95 ? -27.509 1.193 35.283 1.00 94.50 95 LEU A N 1
ATOM 762 C CA . LEU A 1 95 ? -28.953 1.418 35.187 1.00 94.50 95 LEU A CA 1
ATOM 763 C C . LEU A 1 95 ? -29.752 0.123 35.390 1.00 94.50 95 LEU A C 1
ATOM 765 O O . LEU A 1 95 ? -30.742 0.128 36.122 1.00 94.50 95 LEU A O 1
ATOM 769 N N . LYS A 1 96 ? -29.303 -1.003 34.818 1.00 93.50 96 LYS A N 1
ATOM 770 C CA . LYS A 1 96 ? -29.926 -2.319 35.041 1.00 93.50 96 LYS A CA 1
ATOM 771 C C . LYS A 1 96 ? -29.942 -2.695 36.520 1.00 93.50 96 LYS A C 1
ATOM 773 O O . LYS A 1 96 ? -30.983 -3.114 37.023 1.00 93.50 96 LYS A O 1
ATOM 778 N N . LYS A 1 97 ? -28.825 -2.507 37.234 1.00 92.88 97 LYS A N 1
ATOM 779 C CA . LYS A 1 97 ? -28.744 -2.777 38.681 1.00 92.88 97 LYS A CA 1
ATOM 780 C C . LYS A 1 97 ? -29.735 -1.930 39.479 1.00 92.88 97 LYS A C 1
ATOM 782 O O . LYS A 1 97 ? -30.407 -2.457 40.361 1.00 92.88 97 LYS A O 1
ATOM 787 N N . ILE A 1 98 ? -29.861 -0.643 39.148 1.00 92.56 98 ILE A N 1
ATOM 788 C CA . ILE A 1 98 ? -30.823 0.260 39.798 1.00 92.56 98 ILE A CA 1
ATOM 789 C C . ILE A 1 98 ? -32.261 -0.219 39.567 1.00 92.56 98 ILE A C 1
ATOM 791 O O . ILE A 1 98 ? -33.039 -0.288 40.516 1.00 92.56 98 ILE A O 1
ATOM 795 N N . ILE A 1 99 ? -32.616 -0.585 38.331 1.00 91.62 99 ILE A N 1
ATOM 796 C CA . ILE A 1 99 ? -33.962 -1.080 37.998 1.00 91.62 99 ILE A CA 1
ATOM 797 C C . ILE A 1 99 ? -34.282 -2.364 38.769 1.00 91.62 99 ILE A C 1
ATOM 799 O O . ILE A 1 99 ? -35.364 -2.465 39.346 1.00 91.62 99 ILE A O 1
ATOM 803 N N . ILE A 1 100 ? -33.348 -3.320 38.812 1.00 91.62 100 ILE A N 1
ATOM 804 C CA . ILE A 1 100 ? -33.515 -4.571 39.566 1.00 91.62 100 ILE A CA 1
ATOM 805 C C . ILE A 1 100 ? -33.764 -4.263 41.045 1.00 91.62 100 ILE A C 1
ATOM 807 O O . ILE A 1 100 ? -34.762 -4.719 41.596 1.00 91.62 100 ILE A O 1
ATOM 811 N N . ASN A 1 101 ? -32.921 -3.434 41.668 1.00 84.94 101 ASN A N 1
ATOM 812 C CA . ASN A 1 101 ? -33.076 -3.072 43.078 1.00 84.94 101 ASN A CA 1
ATOM 813 C C . ASN A 1 101 ? -34.411 -2.368 43.359 1.00 84.94 101 ASN A C 1
ATOM 815 O O . ASN A 1 101 ? -35.088 -2.697 44.330 1.00 84.94 101 ASN A O 1
ATOM 819 N N . ASN A 1 102 ? -34.823 -1.436 42.498 1.00 84.00 102 ASN A N 1
ATOM 820 C CA . ASN A 1 102 ? -36.083 -0.713 42.663 1.00 84.00 102 ASN A CA 1
ATOM 821 C C . ASN A 1 102 ? -37.311 -1.621 42.513 1.00 84.00 102 ASN A C 1
ATOM 823 O O . ASN A 1 102 ? -38.305 -1.422 43.212 1.00 84.00 102 ASN A O 1
ATOM 827 N N . ASN A 1 103 ? -37.259 -2.617 41.626 1.00 80.44 103 ASN A N 1
ATOM 828 C CA . ASN A 1 103 ? -38.336 -3.596 41.490 1.00 80.44 103 ASN A CA 1
ATOM 829 C C . ASN A 1 103 ? -38.416 -4.525 42.706 1.00 80.44 103 ASN A C 1
ATOM 831 O O . ASN A 1 103 ? -39.519 -4.770 43.184 1.00 80.44 103 ASN A O 1
ATOM 835 N N . SER A 1 104 ? -37.277 -4.961 43.254 1.00 70.75 104 SER A N 1
ATOM 836 C CA . SER A 1 104 ? -37.228 -5.791 44.466 1.00 70.75 104 SER A CA 1
ATOM 837 C C . SER A 1 104 ? -37.820 -5.093 45.697 1.00 70.75 104 SER A C 1
ATOM 839 O O . SER A 1 104 ? -38.452 -5.744 46.522 1.00 70.75 104 SER A O 1
ATOM 841 N N . ILE A 1 105 ? -37.653 -3.768 45.808 1.00 64.81 105 ILE A N 1
ATOM 842 C CA . ILE A 1 105 ? -38.226 -2.954 46.896 1.00 64.81 105 ILE A CA 1
ATOM 843 C C . ILE A 1 105 ? -39.746 -2.801 46.750 1.00 64.81 105 ILE A C 1
ATOM 845 O O . ILE A 1 105 ? -40.449 -2.760 47.750 1.00 64.81 105 ILE A O 1
ATOM 849 N N . LYS A 1 106 ? -40.276 -2.721 45.522 1.00 62.72 106 LYS A N 1
ATOM 850 C CA . LYS A 1 106 ? -41.728 -2.607 45.281 1.00 62.72 106 LYS A CA 1
ATOM 851 C C . LYS A 1 106 ? -42.500 -3.909 45.512 1.00 62.72 106 LYS A C 1
ATOM 853 O O . LYS A 1 106 ? -43.721 -3.862 45.618 1.00 62.72 106 LYS A O 1
ATOM 858 N N . SER A 1 107 ? -41.814 -5.051 45.517 1.00 56.94 107 SER A N 1
ATOM 859 C CA . SER A 1 107 ? -42.404 -6.379 45.726 1.00 56.94 107 SER A CA 1
ATOM 860 C C . SER A 1 107 ? -42.334 -6.888 47.173 1.00 56.94 107 SER A C 1
ATOM 862 O O . SER A 1 107 ? -42.769 -8.013 47.416 1.00 56.94 107 SER A O 1
ATOM 864 N N . ALA A 1 108 ? -41.767 -6.107 48.098 1.00 50.88 108 ALA A N 1
ATOM 865 C CA . ALA A 1 108 ? -41.659 -6.406 49.530 1.00 50.88 108 ALA A CA 1
ATOM 866 C C . ALA A 1 108 ? -42.646 -5.551 50.336 1.00 50.88 108 ALA A C 1
ATOM 868 O O . ALA A 1 108 ? -43.175 -6.076 51.340 1.00 50.88 108 ALA A O 1
#

Foldseek 3Di:
DPDDFDWDKDWDADPNDIDIDTDPNGDDPVVVVVVLVVPPDDPVVSVVVVVVVVVVVVVVVVVVVVVVVVVVVVVVVVVVVVVVVVVVVVVVVVVVVVVVVVVVVVVD

pLDDT: mean 70.38, std 15.9, range [40.09, 96.12]

Organism: NCBI:txid216931

Sequence (108 aa):
METTKQALILFGVENNKPKIWLSNDSDSNTAIMSLFEKLNLSIAEKQRYNKEAHKLVKGFEFKVSKCSAEIEQAQKEMAILHKKIQIQNQEIENLKKIIINNNSIKSA

Radius of gyration: 30.0 Å; chains: 1; bounding box: 66×35×80 Å